Protein AF-A0A354B093-F1 (afdb_monomer_lite)

Structure (mmCIF, N/CA/C/O backbone):
data_AF-A0A354B093-F1
#
_entry.id   AF-A0A354B093-F1
#
loop_
_atom_site.group_PDB
_atom_site.id
_atom_site.type_symbol
_atom_site.label_atom_id
_atom_site.label_alt_id
_atom_site.label_comp_id
_atom_site.label_asym_id
_atom_site.label_entity_id
_atom_site.label_seq_id
_atom_site.pdbx_PDB_ins_code
_atom_site.Cartn_x
_atom_site.Cartn_y
_atom_site.Cartn_z
_atom_site.occupancy
_atom_site.B_iso_or_equiv
_atom_site.auth_seq_id
_atom_site.auth_comp_id
_atom_site.auth_asym_id
_atom_site.auth_atom_id
_atom_site.pdbx_PDB_model_num
ATOM 1 N N . MET A 1 1 ? -9.244 -0.717 32.956 1.00 49.84 1 MET A N 1
ATOM 2 C CA . MET A 1 1 ? -10.090 -0.284 34.087 1.00 49.84 1 MET A CA 1
ATOM 3 C C . MET A 1 1 ? -11.143 -1.361 34.320 1.00 49.84 1 MET A C 1
ATOM 5 O O . MET A 1 1 ? -12.023 -1.509 33.484 1.00 49.84 1 MET A O 1
ATOM 9 N N . SER A 1 2 ? -10.985 -2.189 35.353 1.00 73.44 2 SER A N 1
ATOM 10 C CA . SER A 1 2 ? -11.931 -3.247 35.753 1.00 73.44 2 SER A CA 1
ATOM 11 C C . SER A 1 2 ? -12.966 -2.715 36.756 1.00 73.44 2 SER A C 1
ATOM 13 O O . SER A 1 2 ? -12.765 -1.653 37.334 1.00 73.44 2 SER A O 1
ATOM 15 N N . PHE A 1 3 ? -14.078 -3.429 36.953 1.00 78.56 3 PHE A N 1
ATOM 16 C CA . PHE A 1 3 ? -15.058 -3.123 38.005 1.00 78.56 3 PHE A CA 1
ATOM 17 C C . PHE A 1 3 ? -14.539 -3.618 39.369 1.00 78.56 3 PHE A C 1
ATOM 19 O O . PHE A 1 3 ? -14.288 -4.811 39.525 1.00 78.56 3 PHE A O 1
ATOM 26 N N . ASP A 1 4 ? -14.400 -2.719 40.349 1.00 88.12 4 ASP A N 1
ATOM 27 C CA . ASP A 1 4 ? -13.855 -3.022 41.685 1.00 88.12 4 ASP A CA 1
ATOM 28 C C . ASP A 1 4 ? -14.958 -3.323 42.722 1.00 88.12 4 ASP A C 1
ATOM 30 O O . ASP A 1 4 ? -16.094 -2.866 42.586 1.00 88.12 4 ASP A O 1
ATOM 34 N N . ALA A 1 5 ? -14.635 -4.010 43.824 1.00 88.00 5 ALA A N 1
ATOM 35 C CA . ALA A 1 5 ? -15.608 -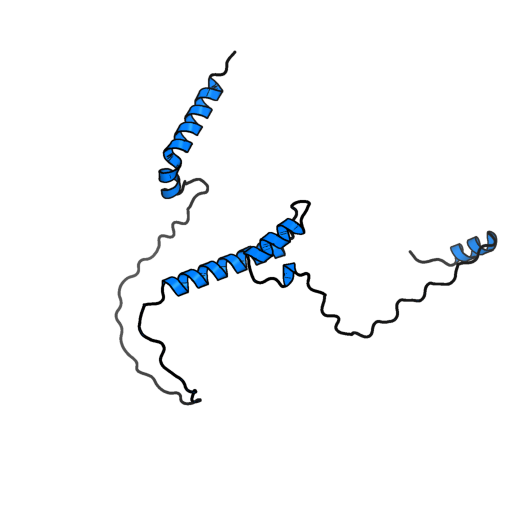4.434 44.847 1.00 88.00 5 ALA A CA 1
ATOM 36 C C . ALA A 1 5 ? -16.477 -3.292 45.425 1.00 88.00 5 ALA A C 1
ATOM 38 O O . ALA A 1 5 ? -17.684 -3.454 45.592 1.00 88.00 5 ALA A O 1
ATOM 39 N N . ARG A 1 6 ? -15.903 -2.098 45.645 1.00 88.50 6 ARG A N 1
ATOM 40 C CA . ARG A 1 6 ? -16.651 -0.911 46.118 1.00 88.50 6 ARG A CA 1
ATOM 41 C C . ARG A 1 6 ? -17.696 -0.415 45.112 1.00 88.50 6 ARG A C 1
ATOM 43 O O . ARG A 1 6 ? -18.703 0.172 45.497 1.00 88.50 6 ARG A O 1
ATOM 50 N N . SER A 1 7 ? -17.456 -0.618 43.817 1.00 89.31 7 SER A N 1
ATOM 51 C CA . SER A 1 7 ? -18.392 -0.199 42.767 1.00 89.31 7 SER A CA 1
ATOM 52 C C . SER A 1 7 ? -19.616 -1.119 42.675 1.00 89.31 7 SER A C 1
ATOM 54 O O . SER A 1 7 ? -20.701 -0.641 42.345 1.00 89.31 7 SER A O 1
ATOM 56 N N . LEU A 1 8 ? -19.475 -2.396 43.057 1.00 88.31 8 LEU A N 1
ATOM 57 C CA . LEU A 1 8 ? -20.598 -3.331 43.201 1.00 88.31 8 LEU A CA 1
ATOM 58 C C . LEU A 1 8 ? -21.513 -2.942 44.363 1.00 88.31 8 LEU A C 1
ATOM 60 O O . LEU A 1 8 ? -22.728 -2.903 44.192 1.00 88.31 8 LEU A O 1
ATOM 64 N N . GLU A 1 9 ? -20.938 -2.602 45.518 1.00 89.19 9 GLU A N 1
ATOM 65 C CA . GLU A 1 9 ? -21.703 -2.173 46.695 1.00 89.19 9 GLU A CA 1
ATOM 66 C C . GLU A 1 9 ? -22.516 -0.906 46.400 1.00 89.19 9 GLU A C 1
ATOM 68 O O . GLU A 1 9 ? -23.707 -0.833 46.693 1.00 89.19 9 GLU A O 1
ATOM 73 N N . ARG A 1 10 ? -21.905 0.071 45.717 1.00 91.50 10 ARG A N 1
ATOM 74 C CA . ARG A 1 10 ? -22.603 1.290 45.291 1.00 91.50 10 ARG A CA 1
ATOM 75 C C . ARG A 1 10 ? -23.748 0.996 44.318 1.00 91.50 10 ARG A C 1
ATOM 77 O O . ARG A 1 10 ? -24.797 1.623 44.411 1.00 91.50 10 ARG A O 1
ATOM 84 N N . LEU A 1 11 ? -23.568 0.057 43.387 1.00 90.81 11 LEU A N 1
ATOM 85 C CA . LEU A 1 11 ? -24.635 -0.370 42.477 1.00 90.81 11 LEU A CA 1
ATOM 86 C C . LEU A 1 11 ? -25.811 -0.991 43.242 1.00 90.81 11 LEU A C 1
ATOM 88 O O . LEU A 1 11 ? -26.956 -0.623 42.984 1.00 90.81 11 LEU A O 1
ATOM 92 N N . GLN A 1 12 ? -25.527 -1.841 44.233 1.00 88.44 12 GLN A N 1
ATOM 93 C CA . GLN A 1 12 ? -26.546 -2.435 45.104 1.00 88.44 12 GLN A CA 1
ATOM 94 C C . GLN A 1 12 ?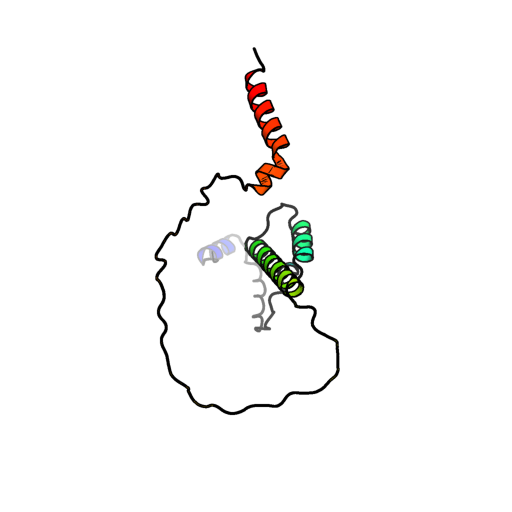 -27.292 -1.375 45.928 1.00 88.44 12 GLN A C 1
ATOM 96 O O . GLN A 1 12 ? -28.519 -1.409 45.981 1.00 88.44 12 GLN A O 1
ATOM 101 N N . GLN A 1 13 ? -26.582 -0.392 46.493 1.00 91.69 13 GLN A N 1
ATOM 102 C CA . GLN A 1 13 ? -27.185 0.746 47.206 1.00 91.69 13 GLN A CA 1
ATOM 103 C C . GLN A 1 13 ? -28.096 1.593 46.301 1.00 91.69 13 GLN A C 1
ATOM 105 O O . GLN A 1 13 ? -29.091 2.143 46.765 1.00 91.69 13 GLN A O 1
ATOM 110 N N . LEU A 1 14 ? -27.782 1.675 45.004 1.00 93.06 14 LEU A N 1
ATOM 111 C CA . LEU A 1 14 ? -28.595 2.358 43.991 1.00 93.06 14 LEU A CA 1
ATOM 112 C C . LEU A 1 14 ? -29.719 1.479 43.411 1.00 93.06 14 LEU A C 1
ATOM 114 O O . LEU A 1 14 ? -30.407 1.912 42.486 1.00 93.06 14 LEU A O 1
ATOM 118 N N . GLY A 1 15 ? -29.895 0.246 43.903 1.00 91.38 15 GLY A N 1
ATOM 119 C CA . GLY A 1 15 ? -30.895 -0.695 43.395 1.00 91.38 15 GLY A CA 1
ATOM 120 C C . GLY A 1 15 ? -30.635 -1.148 41.954 1.00 91.38 15 GLY A C 1
ATOM 121 O O . GLY A 1 15 ? -31.572 -1.474 41.227 1.00 91.38 15 GLY A O 1
ATOM 122 N N . ARG A 1 16 ? -29.373 -1.131 41.508 1.00 90.38 16 ARG A N 1
ATOM 123 C CA . ARG A 1 16 ? -28.964 -1.500 40.148 1.00 90.38 16 ARG A CA 1
ATOM 124 C C . ARG A 1 16 ? -28.050 -2.720 40.164 1.00 90.38 16 ARG A C 1
ATOM 126 O O . ARG A 1 16 ? -27.167 -2.843 41.005 1.00 90.38 16 ARG A O 1
ATOM 133 N N . SER A 1 17 ? -28.226 -3.611 39.196 1.00 85.44 17 SER A N 1
ATOM 134 C CA . SER A 1 17 ? -27.337 -4.751 38.954 1.00 85.44 17 SER A CA 1
ATOM 135 C C . SER A 1 17 ? -26.613 -4.589 37.619 1.00 85.44 17 SER A C 1
ATOM 137 O O . SER A 1 17 ? -27.110 -3.911 36.717 1.00 85.44 17 SER A O 1
ATOM 139 N N . LEU A 1 18 ? -25.441 -5.219 37.471 1.00 83.00 18 LEU A N 1
ATOM 140 C CA . LEU A 1 18 ? -24.792 -5.279 36.162 1.00 83.00 18 LEU A CA 1
ATOM 141 C C . LEU A 1 18 ? -25.653 -6.097 35.178 1.00 83.00 18 LEU A C 1
ATOM 143 O O . LEU A 1 18 ? -26.225 -7.116 35.575 1.00 83.00 18 LEU A O 1
ATOM 147 N N . PRO A 1 19 ? -25.727 -5.687 33.900 1.00 82.94 19 PRO A N 1
ATOM 148 C CA . PRO A 1 19 ? -26.282 -6.517 32.839 1.00 82.94 19 PRO A CA 1
ATOM 149 C C . PRO A 1 19 ? -25.403 -7.751 32.593 1.00 82.94 19 PRO A C 1
ATOM 151 O O . PRO A 1 19 ? -24.231 -7.785 32.976 1.00 82.94 19 PRO A O 1
ATOM 154 N N . GLN A 1 20 ? -25.976 -8.772 31.948 1.00 82.19 20 GLN A N 1
ATOM 155 C CA . GLN A 1 20 ? -25.251 -10.007 31.652 1.00 82.19 20 GLN A CA 1
ATOM 156 C C . GLN A 1 20 ? -23.981 -9.710 30.838 1.00 82.19 20 GLN A C 1
ATOM 158 O O . GLN A 1 20 ? -24.030 -8.904 29.902 1.00 82.19 20 GLN A O 1
ATOM 163 N N . PRO A 1 21 ? -22.843 -10.339 31.182 1.00 79.25 21 PRO A N 1
ATOM 164 C CA . PRO A 1 21 ? -21.613 -10.155 30.434 1.00 79.25 21 PRO A CA 1
ATOM 165 C C . PRO A 1 21 ? -21.812 -10.642 29.000 1.00 79.25 21 PRO A C 1
ATOM 167 O O . PRO A 1 21 ? -22.391 -11.705 28.769 1.00 79.25 21 PRO A O 1
ATOM 170 N N . LEU A 1 22 ? -21.306 -9.864 28.041 1.00 81.12 22 LEU A N 1
ATOM 171 C CA . LEU A 1 22 ? -21.315 -10.267 26.641 1.00 81.12 22 LEU A CA 1
ATOM 172 C C . LEU A 1 22 ? -20.592 -11.615 26.489 1.00 81.12 22 LEU A C 1
ATOM 174 O O . LEU A 1 22 ? -19.590 -11.848 27.182 1.00 81.12 22 LEU A O 1
ATOM 178 N N . PRO A 1 23 ? -21.070 -12.499 25.593 1.00 80.25 23 PRO A N 1
ATOM 179 C CA . PRO A 1 23 ? -20.353 -13.722 25.282 1.00 80.25 23 PRO A CA 1
ATOM 180 C C . PRO A 1 23 ? -18.934 -13.341 24.863 1.00 80.25 23 PRO A C 1
ATOM 182 O O . PRO A 1 23 ? -18.736 -12.540 23.947 1.00 80.25 23 PRO A O 1
ATOM 185 N N . LYS A 1 24 ? -17.941 -13.882 25.578 1.00 72.81 24 LYS A N 1
ATOM 186 C CA . LYS A 1 24 ? -16.539 -13.723 25.186 1.00 72.81 24 LYS A CA 1
ATOM 187 C C . LYS A 1 24 ? -16.424 -14.235 23.746 1.00 72.81 24 LYS A C 1
ATOM 189 O O . LYS A 1 24 ? -16.984 -15.304 23.478 1.00 72.81 24 LYS A O 1
ATOM 194 N N . PRO A 1 25 ? -15.752 -13.507 22.834 1.00 69.25 25 PRO A N 1
ATOM 195 C CA . PRO A 1 25 ? -15.526 -14.014 21.488 1.00 69.25 25 PRO A CA 1
ATOM 196 C C . PRO A 1 25 ? -14.942 -15.419 21.619 1.00 69.25 25 PRO A C 1
ATOM 198 O O . PRO A 1 25 ? -14.051 -15.645 22.446 1.00 69.25 25 PRO A O 1
ATOM 201 N N . ALA A 1 26 ? -15.532 -16.374 20.896 1.00 69.38 26 ALA A N 1
ATOM 202 C CA . ALA A 1 26 ? -15.072 -17.753 20.920 1.00 69.38 26 ALA A CA 1
ATOM 203 C C . ALA A 1 26 ? -13.555 -17.749 20.681 1.00 69.38 26 ALA A C 1
ATOM 205 O O . ALA A 1 26 ? -13.102 -16.965 19.844 1.00 69.38 26 ALA A O 1
ATOM 206 N N . PRO A 1 27 ? -12.764 -18.571 21.397 1.00 61.66 27 PRO A N 1
ATOM 207 C CA . PRO A 1 27 ? -11.368 -18.742 21.047 1.00 61.66 27 PRO A CA 1
ATOM 208 C C . PRO A 1 27 ? -11.362 -19.288 19.625 1.00 61.66 27 PRO A C 1
ATOM 210 O O . PRO A 1 27 ? -11.687 -20.455 19.389 1.00 61.66 27 PRO A O 1
ATOM 213 N N . GLU A 1 28 ? -11.101 -18.404 18.666 1.00 58.19 28 GLU A N 1
ATOM 214 C CA . GLU A 1 28 ? -10.925 -18.782 17.284 1.00 58.19 28 GLU A CA 1
ATOM 215 C C . GLU A 1 28 ? -9.821 -19.832 17.312 1.00 58.19 28 GLU A C 1
ATOM 217 O O . GLU A 1 28 ? -8.683 -19.567 17.708 1.00 58.19 28 GLU A O 1
ATOM 222 N N . ARG A 1 29 ? -10.172 -21.074 16.954 1.00 58.09 29 ARG A N 1
ATOM 223 C CA . ARG A 1 29 ? -9.160 -22.032 16.508 1.00 58.09 29 ARG A CA 1
ATOM 224 C C . ARG A 1 29 ? -8.273 -21.257 15.537 1.00 58.09 29 ARG A C 1
ATOM 226 O O . ARG A 1 29 ? -8.851 -20.519 14.735 1.00 58.09 29 ARG A O 1
ATOM 233 N N . PRO A 1 30 ? -6.940 -21.414 15.562 1.00 52.16 30 PRO A N 1
ATOM 234 C CA . PRO A 1 30 ? -6.077 -20.836 14.547 1.00 52.16 30 PRO A CA 1
ATOM 235 C C . PRO A 1 30 ? -6.369 -21.548 13.220 1.00 52.16 30 PRO A C 1
ATOM 237 O O . PRO A 1 30 ? -5.620 -22.392 12.745 1.00 52.16 30 PRO A O 1
ATOM 240 N N . GLN A 1 31 ? -7.517 -21.242 12.625 1.00 56.16 31 GLN A N 1
ATOM 241 C CA . GLN A 1 31 ? -7.669 -21.233 11.196 1.00 56.16 31 GLN A CA 1
ATOM 242 C C . GLN A 1 31 ? -6.650 -20.188 10.793 1.00 56.16 31 GLN A C 1
ATOM 244 O O . GLN A 1 31 ? -6.740 -19.043 11.236 1.00 56.16 31 GLN A O 1
ATOM 249 N N . ALA A 1 32 ? -5.621 -20.610 10.070 1.00 53.47 32 ALA A N 1
ATOM 250 C CA . ALA A 1 32 ? -4.702 -19.705 9.417 1.00 53.47 32 ALA A CA 1
ATOM 251 C C . ALA A 1 32 ? -5.528 -18.865 8.433 1.00 53.47 32 ALA A C 1
ATOM 253 O O . ALA A 1 32 ? -5.613 -19.164 7.246 1.00 53.47 32 ALA A O 1
ATOM 254 N N . ALA A 1 33 ? -6.226 -17.859 8.953 1.00 55.62 33 ALA A N 1
ATOM 255 C CA . ALA A 1 33 ? -6.830 -16.806 8.187 1.00 55.62 33 ALA A CA 1
ATOM 256 C C . ALA A 1 33 ? -5.631 -16.047 7.650 1.00 55.62 33 ALA A C 1
ATOM 258 O O . ALA A 1 33 ? -5.075 -15.179 8.323 1.00 55.62 33 ALA A O 1
ATOM 259 N N . ALA A 1 34 ? -5.164 -16.470 6.473 1.00 62.25 34 ALA A N 1
ATOM 260 C CA . ALA A 1 34 ? -4.249 -15.669 5.695 1.00 62.25 34 ALA A CA 1
ATOM 261 C C . ALA A 1 34 ? -4.828 -14.249 5.722 1.00 62.25 34 ALA A C 1
ATOM 263 O O . ALA A 1 34 ? -6.029 -14.096 5.443 1.00 62.25 34 ALA A O 1
ATOM 264 N N . PRO A 1 35 ? -4.050 -13.244 6.161 1.00 61.97 35 PRO A N 1
ATOM 265 C CA . PRO A 1 35 ? -4.540 -11.880 6.160 1.00 61.97 35 PRO A CA 1
ATOM 266 C C . PRO A 1 35 ? -5.082 -11.628 4.759 1.00 61.97 35 PRO A C 1
ATOM 268 O O . PRO A 1 35 ? -4.437 -11.985 3.771 1.00 61.97 35 PRO A O 1
ATOM 271 N N . LYS A 1 36 ? -6.316 -11.126 4.672 1.00 72.62 36 LYS A N 1
ATOM 272 C CA . LYS A 1 36 ? -6.919 -10.746 3.397 1.00 72.62 36 LYS A CA 1
ATOM 273 C C . LYS A 1 36 ? -6.084 -9.585 2.874 1.00 72.62 36 LYS A C 1
ATOM 275 O O . LYS A 1 36 ? -6.354 -8.440 3.219 1.00 72.62 36 LYS A O 1
ATOM 280 N N . LEU A 1 37 ? -5.021 -9.911 2.143 1.00 73.50 37 LEU A N 1
ATOM 281 C CA . LEU A 1 37 ? -4.126 -8.934 1.552 1.00 73.50 37 LEU A CA 1
ATOM 282 C C . LEU A 1 37 ? -4.987 -8.022 0.687 1.00 73.50 37 LEU A C 1
ATOM 284 O O . LEU A 1 37 ? -5.813 -8.490 -0.105 1.00 73.50 37 LEU A O 1
ATOM 288 N N . HIS A 1 38 ? -4.837 -6.719 0.891 1.00 79.88 38 HIS A N 1
ATOM 289 C CA . HIS A 1 38 ? -5.537 -5.750 0.067 1.00 79.88 38 HIS A CA 1
ATOM 290 C C . HIS A 1 38 ? -5.055 -5.895 -1.378 1.00 79.88 38 HIS A C 1
ATOM 292 O O . HIS A 1 38 ? -3.909 -6.263 -1.631 1.00 79.88 38 HIS A O 1
ATOM 298 N N . ARG A 1 39 ? -5.923 -5.591 -2.346 1.00 84.06 39 ARG A N 1
ATOM 299 C CA . ARG A 1 39 ? -5.610 -5.763 -3.772 1.00 84.06 39 ARG A CA 1
ATOM 300 C C . ARG A 1 39 ? -4.319 -5.035 -4.183 1.00 84.06 39 ARG A C 1
ATOM 302 O O . ARG A 1 39 ? -3.469 -5.633 -4.844 1.00 84.06 39 ARG A O 1
ATOM 309 N N . LEU A 1 40 ? -4.108 -3.845 -3.619 1.00 84.69 40 LEU A N 1
ATOM 310 C CA . LEU A 1 40 ? -2.879 -3.042 -3.666 1.00 84.69 40 LEU A CA 1
ATOM 311 C C . LEU A 1 40 ? -1.596 -3.803 -3.280 1.00 84.69 40 LEU A C 1
ATOM 313 O O . LEU A 1 40 ? -0.526 -3.560 -3.832 1.00 84.69 40 LEU A O 1
ATOM 317 N N . GLU A 1 41 ? -1.674 -4.733 -2.335 1.00 86.38 41 GLU A N 1
ATOM 318 C CA . GLU A 1 41 ? -0.529 -5.517 -1.855 1.00 86.38 41 GLU A CA 1
ATOM 319 C C . GLU A 1 41 ? -0.282 -6.776 -2.691 1.00 86.38 41 GLU A C 1
ATOM 321 O O . GLU A 1 41 ? 0.789 -7.375 -2.615 1.00 86.38 41 GLU A O 1
ATOM 326 N N . THR A 1 42 ? -1.242 -7.166 -3.528 1.00 87.12 42 THR A N 1
ATOM 327 C CA . THR A 1 42 ? -1.121 -8.331 -4.417 1.00 87.12 42 THR A CA 1
ATOM 328 C C . THR A 1 42 ? -0.795 -7.955 -5.857 1.00 87.12 42 THR A C 1
ATOM 330 O O . THR A 1 42 ? -0.244 -8.776 -6.584 1.00 87.12 42 THR A O 1
ATOM 333 N N . GLU A 1 43 ? -1.065 -6.708 -6.252 1.00 91.25 43 GLU A N 1
ATOM 334 C CA . GLU A 1 43 ? -0.863 -6.239 -7.623 1.00 91.25 43 GLU A CA 1
ATOM 335 C C . GLU A 1 43 ? 0.620 -6.286 -8.024 1.00 91.25 43 GLU A C 1
ATOM 337 O O . GLU A 1 43 ? 1.489 -5.925 -7.226 1.00 91.25 43 GLU A O 1
ATOM 342 N N . GLN A 1 44 ? 0.902 -6.768 -9.237 1.00 90.12 44 GLN A N 1
ATOM 343 C CA . GLN A 1 44 ? 2.264 -6.910 -9.779 1.00 90.12 44 GLN A CA 1
ATOM 344 C C . GLN A 1 44 ? 2.538 -5.953 -10.939 1.00 90.12 44 GLN A C 1
ATOM 346 O O . GLN A 1 44 ? 3.699 -5.697 -11.256 1.00 90.12 44 GLN A O 1
ATOM 351 N N . ASP A 1 45 ? 1.496 -5.420 -11.573 1.00 93.38 45 ASP A N 1
ATOM 352 C CA . ASP A 1 45 ? 1.660 -4.412 -12.611 1.00 93.38 45 ASP A CA 1
ATOM 353 C C . ASP A 1 45 ? 1.822 -3.018 -11.970 1.00 93.38 45 ASP A C 1
ATOM 355 O O . ASP A 1 45 ? 0.916 -2.571 -11.254 1.00 93.38 45 ASP A O 1
ATOM 359 N N . PRO A 1 46 ? 2.947 -2.305 -12.201 1.00 93.50 46 PRO A N 1
ATOM 360 C CA . PRO A 1 46 ? 3.143 -0.967 -11.648 1.00 93.50 46 PRO A CA 1
ATOM 361 C C . PRO A 1 46 ? 2.050 0.018 -12.088 1.00 93.50 46 PRO A C 1
ATOM 363 O O . PRO A 1 46 ? 1.649 0.875 -11.300 1.00 93.50 46 PRO A O 1
ATOM 366 N N . GLU A 1 47 ? 1.520 -0.108 -13.309 1.00 93.62 47 GLU A N 1
ATOM 367 C CA . GLU A 1 47 ? 0.485 0.804 -13.807 1.00 93.62 47 GLU A CA 1
ATOM 368 C C . GLU A 1 47 ? -0.863 0.556 -13.121 1.00 93.62 47 GLU A C 1
ATOM 370 O O . GLU A 1 47 ? -1.550 1.505 -12.730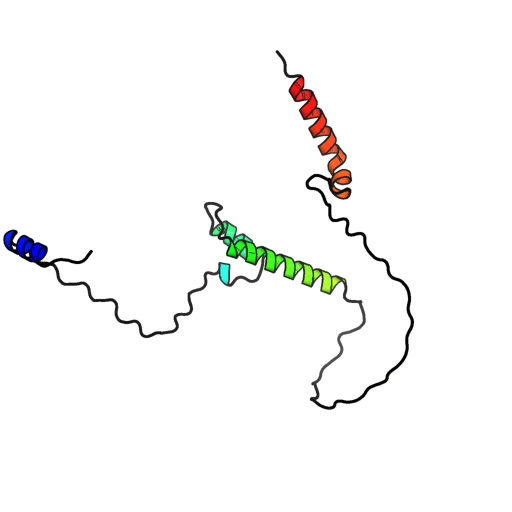 1.00 93.62 47 GLU A O 1
ATOM 375 N N . ALA A 1 48 ? -1.235 -0.712 -12.926 1.00 93.88 48 ALA A N 1
ATOM 376 C CA . ALA A 1 48 ? -2.447 -1.086 -12.201 1.00 93.88 48 ALA A CA 1
ATOM 377 C C . ALA A 1 48 ? -2.365 -0.691 -10.719 1.00 93.88 48 ALA A C 1
ATOM 379 O O . ALA A 1 48 ? -3.319 -0.116 -10.187 1.00 93.88 48 ALA A O 1
ATOM 380 N N . LEU A 1 49 ? -1.209 -0.914 -10.081 1.00 92.50 49 LEU A N 1
ATOM 381 C CA . LEU A 1 49 ? -0.962 -0.531 -8.692 1.00 92.50 49 LEU A CA 1
ATOM 382 C C . LEU A 1 49 ? -1.118 0.981 -8.498 1.00 92.50 49 LEU A C 1
ATOM 384 O O . LEU A 1 49 ? -1.805 1.417 -7.577 1.00 92.50 49 LEU A O 1
ATOM 388 N N . PHE A 1 50 ? -0.534 1.789 -9.387 1.00 91.94 50 PHE A N 1
ATOM 389 C CA . PHE A 1 50 ? -0.671 3.244 -9.336 1.00 91.94 50 PHE A CA 1
ATOM 390 C C . PHE A 1 50 ? -2.126 3.700 -9.522 1.00 91.94 50 PHE A C 1
ATOM 392 O O . PHE A 1 50 ? -2.610 4.561 -8.787 1.00 91.94 50 PHE A O 1
ATOM 399 N N . ARG A 1 51 ? -2.862 3.097 -10.465 1.00 92.69 51 ARG A N 1
ATOM 400 C CA . ARG A 1 51 ? -4.284 3.413 -10.685 1.00 92.69 51 ARG A CA 1
ATOM 401 C C . ARG A 1 51 ? -5.148 3.077 -9.472 1.00 92.69 51 ARG A C 1
ATOM 403 O O . ARG A 1 51 ? -6.046 3.852 -9.145 1.00 92.69 51 ARG A O 1
ATOM 410 N N . GLU A 1 52 ? -4.911 1.941 -8.818 1.00 91.62 52 GLU A N 1
ATOM 411 C CA . GLU A 1 52 ? -5.624 1.608 -7.583 1.00 91.62 52 GLU A CA 1
ATOM 412 C C . GLU A 1 52 ? -5.242 2.542 -6.437 1.00 91.62 52 GLU A C 1
ATOM 414 O O . GLU A 1 52 ? -6.136 2.986 -5.721 1.00 91.62 52 GLU A O 1
ATOM 419 N N . LEU A 1 53 ? -3.962 2.899 -6.295 1.00 90.56 53 LEU A N 1
ATOM 420 C CA . LEU A 1 53 ? -3.514 3.877 -5.301 1.00 90.56 53 LEU A CA 1
ATOM 421 C C . LEU A 1 53 ? -4.253 5.209 -5.459 1.00 90.56 53 LEU A C 1
ATOM 423 O O . LEU A 1 53 ? -4.812 5.712 -4.490 1.00 90.56 53 LEU A O 1
ATOM 427 N N . MET A 1 54 ? -4.351 5.726 -6.685 1.00 88.94 54 MET A N 1
ATOM 428 C CA . MET A 1 54 ? -5.089 6.961 -6.974 1.00 88.94 54 MET A CA 1
ATOM 429 C C . MET A 1 54 ? -6.591 6.858 -6.676 1.00 88.94 54 MET A C 1
ATOM 431 O O . MET A 1 54 ? -7.214 7.853 -6.321 1.00 88.94 54 MET A O 1
ATOM 435 N N . ARG A 1 55 ? -7.196 5.672 -6.824 1.00 88.12 55 ARG A N 1
ATOM 436 C CA . ARG A 1 55 ? -8.620 5.450 -6.509 1.00 88.12 55 ARG A CA 1
ATOM 437 C C . ARG A 1 55 ? -8.879 5.267 -5.017 1.00 88.12 55 ARG A C 1
ATOM 439 O O . ARG A 1 55 ? -9.928 5.684 -4.538 1.00 88.12 55 ARG A O 1
ATOM 446 N N . ALA A 1 56 ? -7.971 4.601 -4.311 1.00 84.50 56 ALA A N 1
ATOM 447 C CA . ALA A 1 56 ? -8.111 4.291 -2.893 1.00 84.50 56 ALA A CA 1
ATOM 448 C C . ALA A 1 56 ? -7.731 5.481 -2.000 1.00 84.50 56 ALA A C 1
ATOM 450 O O . ALA A 1 56 ? -8.323 5.659 -0.937 1.00 84.50 56 ALA A O 1
ATOM 451 N N . SER A 1 57 ? -6.779 6.310 -2.435 1.00 82.94 57 SER A N 1
ATOM 452 C CA . SER A 1 57 ? -6.318 7.493 -1.706 1.00 82.94 57 SER A CA 1
ATOM 453 C C . SER A 1 57 ? -7.049 8.753 -2.171 1.00 82.94 57 SER A C 1
ATOM 455 O O . SER A 1 57 ? -6.475 9.590 -2.865 1.00 82.94 57 SER A O 1
ATOM 457 N N . ALA A 1 58 ? -8.304 8.921 -1.742 1.00 78.50 58 ALA A N 1
ATOM 458 C CA . ALA A 1 58 ? -9.058 10.163 -1.965 1.00 78.50 58 ALA A CA 1
ATOM 459 C C . ALA A 1 58 ? -8.354 11.398 -1.361 1.00 78.50 58 ALA A C 1
ATOM 461 O O . ALA A 1 58 ? -8.416 12.485 -1.926 1.00 78.50 58 ALA A O 1
ATOM 462 N N . ASP A 1 59 ? -7.625 11.199 -0.258 1.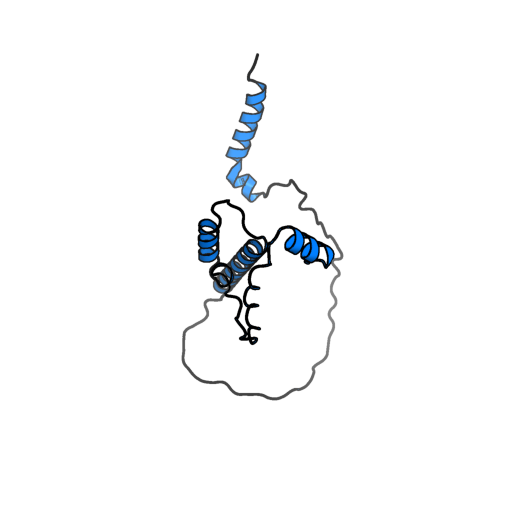00 81.88 59 ASP A N 1
ATOM 463 C CA . ASP A 1 59 ? -6.888 12.244 0.464 1.00 81.88 59 ASP A CA 1
ATOM 464 C C . ASP A 1 59 ? -5.456 12.469 -0.065 1.00 81.88 59 ASP A C 1
ATOM 466 O O . ASP A 1 59 ? -4.687 13.231 0.518 1.00 81.88 59 ASP A O 1
ATOM 470 N N . GLY A 1 60 ? -5.035 11.749 -1.114 1.00 80.31 60 GLY A N 1
ATOM 471 C CA . GLY A 1 60 ? -3.669 11.819 -1.657 1.00 80.31 60 GLY A CA 1
ATOM 472 C C . GLY A 1 60 ? -2.571 11.243 -0.748 1.00 80.31 60 GLY A C 1
ATOM 473 O O . GLY A 1 60 ? -1.407 11.187 -1.143 1.00 80.31 60 GLY A O 1
ATOM 474 N N . SER A 1 61 ? -2.919 10.773 0.453 1.00 85.25 61 SER A N 1
ATOM 475 C CA . SER A 1 61 ? -1.986 10.108 1.364 1.00 85.25 61 SER A CA 1
ATOM 476 C C . SER A 1 61 ? -1.802 8.642 0.972 1.00 85.25 61 SER A C 1
ATOM 478 O O . SER A 1 61 ? -2.766 7.874 0.900 1.00 85.25 61 SER A O 1
ATOM 480 N N . VAL A 1 62 ? -0.555 8.248 0.713 1.00 88.19 62 VAL A N 1
ATOM 481 C CA . VAL A 1 62 ? -0.183 6.888 0.303 1.00 88.19 62 VAL A CA 1
ATOM 482 C C . VAL A 1 62 ? 0.792 6.289 1.322 1.00 88.19 62 VAL A C 1
ATOM 484 O O . VAL A 1 62 ? 1.819 6.907 1.617 1.00 88.19 62 VAL A O 1
ATOM 487 N N . PRO A 1 63 ? 0.535 5.071 1.840 1.00 90.44 63 PRO A N 1
ATOM 488 C CA . PRO A 1 63 ? 1.462 4.388 2.734 1.00 90.44 63 PRO A CA 1
ATOM 489 C C . PRO A 1 63 ? 2.870 4.215 2.130 1.00 90.44 63 PRO A C 1
ATOM 491 O O . PRO A 1 63 ? 3.008 3.815 0.969 1.00 90.44 63 PRO A O 1
ATOM 494 N N . PRO A 1 64 ? 3.943 4.425 2.917 1.00 92.31 64 PRO A N 1
ATOM 495 C CA . PRO A 1 64 ? 5.316 4.454 2.403 1.00 92.31 64 PRO A CA 1
ATOM 496 C C . PRO A 1 64 ? 5.769 3.126 1.779 1.00 92.31 64 PRO A C 1
ATOM 498 O O . PRO A 1 64 ? 6.554 3.120 0.829 1.00 92.31 64 PRO A O 1
ATOM 501 N N . HIS A 1 65 ? 5.254 1.998 2.274 1.00 93.94 65 HIS A N 1
ATOM 502 C CA . HIS A 1 65 ? 5.584 0.675 1.746 1.00 93.94 65 HIS A CA 1
ATOM 503 C C . HIS A 1 65 ? 4.999 0.443 0.338 1.00 93.94 65 HIS A C 1
ATOM 505 O O . HIS A 1 65 ? 5.661 -0.178 -0.491 1.00 93.94 65 HIS A O 1
ATOM 511 N N . LEU A 1 66 ? 3.822 1.000 0.016 1.00 91.94 66 LEU A N 1
ATOM 512 C CA . LEU A 1 66 ? 3.228 0.896 -1.325 1.00 91.94 66 LEU A CA 1
ATOM 513 C C . LEU A 1 66 ? 4.014 1.722 -2.353 1.00 91.94 66 LEU A C 1
ATOM 515 O O . LEU A 1 66 ? 4.260 1.249 -3.459 1.00 91.94 66 LEU A O 1
ATOM 519 N N . MET A 1 67 ? 4.510 2.905 -1.968 1.00 93.44 67 MET A N 1
ATOM 520 C CA . MET A 1 67 ? 5.402 3.714 -2.816 1.00 93.44 67 MET A CA 1
ATOM 521 C C . MET A 1 67 ? 6.763 3.049 -3.053 1.00 93.44 67 MET A C 1
ATOM 523 O O . MET A 1 67 ? 7.320 3.114 -4.151 1.00 93.44 67 MET A O 1
ATOM 527 N N . GLN A 1 68 ? 7.335 2.405 -2.030 1.00 94.25 68 GLN A N 1
ATOM 528 C CA . GLN A 1 68 ? 8.547 1.598 -2.200 1.00 94.25 68 GLN A CA 1
ATOM 529 C C . GLN A 1 68 ? 8.317 0.445 -3.178 1.00 94.25 68 GLN A C 1
ATOM 531 O O . GLN A 1 68 ? 9.135 0.248 -4.075 1.00 94.25 68 GLN A O 1
ATOM 536 N N . ARG A 1 69 ? 7.193 -0.261 -3.042 1.00 93.19 69 ARG A N 1
ATOM 537 C CA . ARG A 1 69 ? 6.820 -1.369 -3.921 1.00 93.19 69 ARG A CA 1
ATOM 538 C C . ARG A 1 69 ? 6.614 -0.924 -5.368 1.00 93.19 69 ARG A C 1
ATOM 540 O O . ARG A 1 69 ? 7.158 -1.553 -6.269 1.00 93.19 69 ARG A O 1
ATOM 547 N N . LEU A 1 70 ? 5.911 0.188 -5.590 1.00 94.00 70 LEU A N 1
ATOM 548 C CA . LEU A 1 70 ? 5.711 0.760 -6.923 1.00 94.00 70 LEU A CA 1
ATOM 549 C C . LEU A 1 70 ? 7.049 1.044 -7.625 1.00 94.00 70 LEU A C 1
ATOM 551 O O . LEU A 1 70 ? 7.249 0.613 -8.759 1.00 94.00 70 LEU A O 1
ATOM 555 N N . ARG A 1 71 ? 8.003 1.679 -6.925 1.00 95.31 71 ARG A N 1
ATOM 556 C CA . ARG A 1 71 ? 9.353 1.930 -7.465 1.00 95.31 71 ARG A CA 1
ATOM 557 C C . ARG A 1 71 ? 10.107 0.648 -7.807 1.00 95.31 71 ARG A C 1
ATOM 559 O O . ARG A 1 71 ? 10.816 0.617 -8.805 1.00 95.31 71 ARG A O 1
ATOM 566 N N . GLN A 1 72 ? 9.990 -0.392 -6.982 1.00 94.94 72 GLN A N 1
ATOM 567 C CA . GLN A 1 72 ? 10.648 -1.675 -7.246 1.00 94.94 72 GLN A CA 1
ATOM 568 C C . GLN A 1 72 ? 10.108 -2.320 -8.526 1.00 94.94 72 GLN A C 1
ATOM 570 O O . GLN A 1 72 ? 10.897 -2.701 -9.388 1.00 94.94 72 GLN A O 1
ATOM 575 N N . LEU A 1 73 ? 8.781 -2.377 -8.681 1.00 95.12 73 LEU A N 1
ATOM 576 C CA . LEU A 1 73 ? 8.140 -2.944 -9.871 1.00 95.12 73 LEU A CA 1
ATOM 577 C C . LEU A 1 73 ? 8.505 -2.169 -11.145 1.00 95.12 73 LEU A C 1
ATOM 579 O O . LEU A 1 73 ? 8.784 -2.772 -12.181 1.00 95.12 73 LEU A O 1
ATOM 583 N N . GLU A 1 74 ? 8.563 -0.839 -11.073 1.00 95.12 74 GLU A N 1
ATOM 584 C CA . GLU A 1 74 ? 8.980 0.003 -12.198 1.00 95.12 74 GLU A CA 1
ATOM 585 C C . GLU A 1 74 ? 10.449 -0.232 -12.589 1.00 95.12 74 GLU A C 1
ATOM 587 O O . GLU A 1 74 ? 10.758 -0.416 -13.769 1.00 95.12 74 GLU A O 1
ATOM 592 N N . GLN A 1 75 ? 11.355 -0.289 -11.609 1.00 94.88 75 GLN A N 1
ATOM 593 C CA . GLN A 1 75 ? 12.770 -0.590 -11.851 1.00 94.88 75 GLN A CA 1
ATOM 594 C C . GLN A 1 75 ? 12.951 -1.972 -12.479 1.00 94.88 75 GLN A C 1
ATOM 596 O O . GLN A 1 75 ? 13.721 -2.128 -13.429 1.00 94.88 75 GLN A O 1
ATOM 601 N N . GLU A 1 76 ? 12.218 -2.970 -11.989 1.00 94.25 76 GLU A N 1
ATOM 602 C CA . GLU A 1 76 ? 12.273 -4.323 -12.528 1.00 94.25 76 GLU A CA 1
ATOM 603 C C . GLU A 1 76 ? 11.743 -4.372 -13.969 1.00 94.25 76 GLU A C 1
ATOM 605 O O . GLU A 1 76 ? 12.345 -5.012 -14.836 1.00 94.25 76 GLU A O 1
ATOM 610 N N . ARG A 1 77 ? 10.669 -3.628 -14.266 1.00 93.19 77 ARG A N 1
ATOM 611 C CA . ARG A 1 77 ? 10.141 -3.473 -15.628 1.00 93.19 77 ARG A CA 1
ATOM 612 C C . ARG A 1 77 ? 11.179 -2.853 -16.563 1.00 93.19 77 ARG A C 1
ATOM 614 O O . ARG A 1 77 ? 11.412 -3.390 -17.645 1.00 93.19 77 ARG A O 1
ATOM 621 N N . LEU A 1 78 ? 11.820 -1.759 -16.151 1.00 91.44 78 LEU A N 1
ATOM 622 C CA . LEU A 1 78 ? 12.861 -1.083 -16.932 1.00 91.44 78 LEU A CA 1
ATOM 623 C C . LEU A 1 78 ? 14.062 -2.000 -17.187 1.00 91.44 78 LEU A C 1
ATOM 625 O O . LEU A 1 78 ? 14.549 -2.075 -18.315 1.00 91.44 78 LEU A O 1
ATOM 629 N N . ALA A 1 79 ? 14.509 -2.743 -16.173 1.00 91.75 79 ALA A N 1
ATOM 630 C CA . ALA A 1 79 ? 15.599 -3.705 -16.312 1.00 91.75 79 ALA A CA 1
ATOM 631 C C . ALA A 1 79 ? 15.248 -4.830 -17.301 1.00 91.75 79 ALA A C 1
ATOM 633 O O . ALA A 1 79 ? 16.055 -5.171 -18.168 1.00 91.75 79 ALA A O 1
ATOM 634 N N . ARG A 1 80 ? 14.023 -5.371 -17.228 1.00 89.12 80 ARG A N 1
ATOM 635 C CA . ARG A 1 80 ? 13.534 -6.385 -18.178 1.00 89.12 80 ARG A CA 1
ATOM 636 C C . ARG A 1 80 ? 13.473 -5.843 -19.608 1.00 89.12 80 ARG A C 1
ATOM 638 O O . ARG A 1 80 ? 13.893 -6.535 -20.530 1.00 89.12 80 ARG A O 1
ATOM 645 N N . GLN A 1 81 ? 13.007 -4.609 -19.801 1.00 88.19 81 GLN A N 1
ATOM 646 C CA . GLN A 1 81 ? 12.963 -3.972 -21.122 1.00 88.19 81 GLN A CA 1
ATOM 647 C C . GLN A 1 81 ? 14.365 -3.763 -21.710 1.00 88.19 81 GLN A C 1
ATOM 649 O O . GLN A 1 81 ? 14.591 -4.068 -22.880 1.00 88.19 81 GLN A O 1
ATOM 654 N N . GLN A 1 82 ? 15.331 -3.330 -20.895 1.00 84.88 82 GLN A N 1
ATOM 655 C CA . GLN A 1 82 ? 16.728 -3.195 -21.322 1.00 84.88 82 GLN A CA 1
ATOM 656 C C . GLN A 1 82 ? 17.351 -4.548 -21.691 1.00 84.88 82 GLN A C 1
ATOM 658 O O . GLN A 1 82 ? 18.042 -4.653 -22.703 1.00 84.88 82 GLN A O 1
ATOM 663 N N . ALA A 1 83 ? 17.067 -5.607 -20.926 1.00 82.44 83 ALA A N 1
ATOM 664 C CA . ALA A 1 83 ? 17.557 -6.951 -21.226 1.00 82.44 83 ALA A CA 1
ATOM 665 C C . ALA A 1 83 ? 16.995 -7.511 -22.546 1.00 82.44 83 ALA A C 1
ATOM 667 O O . ALA A 1 83 ? 17.706 -8.210 -23.266 1.00 82.44 83 ALA A O 1
ATOM 668 N N . VAL A 1 84 ? 15.740 -7.196 -22.887 1.00 79.75 84 VAL A N 1
ATOM 669 C CA . VAL A 1 84 ? 15.149 -7.565 -24.184 1.00 79.75 84 VAL A CA 1
ATOM 670 C C . VAL A 1 84 ? 15.774 -6.760 -25.326 1.00 79.75 84 VAL A C 1
ATOM 672 O O . VAL A 1 84 ? 16.067 -7.337 -26.367 1.00 79.75 84 VAL A O 1
ATOM 675 N N . ALA A 1 85 ? 16.044 -5.467 -25.129 1.00 72.88 85 ALA A N 1
ATOM 676 C CA . ALA A 1 85 ? 16.679 -4.618 -26.142 1.00 72.88 85 ALA A CA 1
ATOM 677 C C . ALA A 1 85 ? 18.141 -5.008 -26.443 1.00 72.88 85 ALA A C 1
ATOM 679 O O . ALA A 1 85 ? 18.620 -4.800 -27.554 1.00 72.88 85 ALA A O 1
ATOM 680 N N . LEU A 1 86 ? 18.846 -5.594 -25.469 1.00 65.06 86 LEU A N 1
ATOM 681 C CA . LEU A 1 86 ? 20.230 -6.066 -25.606 1.00 65.06 86 LEU A CA 1
ATOM 682 C C . LEU A 1 86 ? 20.338 -7.518 -26.100 1.00 65.06 86 LEU A C 1
ATOM 684 O O . LEU A 1 86 ? 21.452 -8.028 -26.235 1.00 65.06 86 LEU A O 1
ATOM 688 N N . ARG A 1 87 ? 19.218 -8.208 -26.367 1.00 61.53 87 ARG A N 1
ATOM 689 C CA . ARG A 1 87 ? 19.272 -9.545 -26.968 1.00 61.53 87 ARG A CA 1
ATOM 690 C C . ARG A 1 87 ? 19.784 -9.427 -28.408 1.00 61.53 87 ARG A C 1
ATOM 692 O O . ARG A 1 87 ? 19.125 -8.782 -29.223 1.00 61.53 87 ARG A O 1
ATOM 699 N N . PRO A 1 88 ? 20.914 -10.068 -28.758 1.00 55.22 88 PRO A N 1
ATOM 700 C CA . PRO A 1 88 ? 21.317 -10.164 -30.147 1.00 55.22 88 PRO A CA 1
ATOM 701 C C . PRO A 1 88 ? 20.258 -10.969 -30.905 1.00 55.22 88 PRO A C 1
ATOM 703 O O . PRO A 1 88 ? 19.841 -12.048 -30.480 1.00 55.22 88 PRO A O 1
ATOM 706 N N . ILE A 1 89 ? 19.819 -10.403 -32.022 1.00 57.59 89 ILE A N 1
ATOM 707 C CA . ILE A 1 89 ? 19.042 -11.030 -33.095 1.00 57.59 89 ILE A CA 1
ATOM 708 C C . ILE A 1 89 ? 19.857 -12.202 -33.664 1.00 57.59 89 ILE A C 1
ATOM 710 O O . ILE A 1 89 ? 20.503 -12.092 -34.698 1.00 57.59 89 ILE A O 1
ATOM 714 N N . SER A 1 90 ? 19.866 -13.326 -32.958 1.00 57.16 90 SER A N 1
ATOM 715 C CA . SER A 1 90 ? 20.477 -14.566 -33.425 1.00 57.16 90 SER A CA 1
ATOM 716 C C . SER A 1 90 ? 19.432 -15.675 -33.387 1.00 57.16 90 SER A C 1
ATOM 718 O O . SER A 1 90 ? 19.250 -16.310 -32.356 1.00 57.16 90 SER A O 1
ATOM 720 N N . GLY A 1 91 ? 18.767 -15.867 -34.532 1.00 48.47 91 GLY A N 1
ATOM 721 C CA . GLY A 1 91 ? 18.315 -17.169 -35.041 1.00 48.47 91 GLY A CA 1
ATOM 722 C C . GLY A 1 91 ? 17.108 -17.850 -34.381 1.00 48.47 91 GLY A C 1
ATOM 723 O O . GLY A 1 91 ? 17.187 -18.291 -33.247 1.00 48.47 91 GLY A O 1
ATOM 724 N N . GLU A 1 92 ? 16.039 -17.977 -35.176 1.00 44.50 92 GLU A N 1
ATOM 725 C CA . GLU A 1 92 ? 15.032 -19.059 -35.278 1.00 44.50 92 GLU A CA 1
ATOM 726 C C . GLU A 1 92 ? 14.433 -19.780 -34.039 1.00 44.50 92 GLU A C 1
ATOM 728 O O . GLU A 1 92 ? 15.140 -20.230 -33.139 1.00 44.50 92 GLU A O 1
ATOM 733 N N . PRO A 1 93 ? 13.108 -20.061 -34.050 1.00 57.50 93 PRO A N 1
ATOM 734 C CA . PRO A 1 93 ? 12.481 -21.016 -33.147 1.00 57.50 93 PRO A CA 1
ATOM 735 C C . PRO A 1 93 ? 12.507 -22.425 -33.765 1.00 57.50 93 PRO A C 1
ATOM 737 O O . PRO A 1 93 ? 11.695 -22.749 -34.629 1.00 57.50 93 PRO A O 1
ATOM 740 N N . ALA A 1 94 ? 13.393 -23.298 -33.287 1.00 42.59 94 ALA A N 1
ATOM 741 C CA . ALA A 1 94 ? 13.364 -24.719 -33.628 1.00 42.59 94 ALA A CA 1
ATOM 742 C C . ALA A 1 94 ? 13.274 -25.588 -32.365 1.00 42.59 94 ALA A C 1
ATOM 744 O O . ALA A 1 94 ? 14.195 -25.665 -31.563 1.00 42.59 94 ALA A O 1
ATOM 745 N N . ALA A 1 95 ? 12.110 -26.223 -32.225 1.00 43.41 95 ALA A N 1
ATOM 746 C CA . ALA A 1 95 ? 11.892 -27.577 -31.725 1.00 43.41 95 ALA A CA 1
ATOM 747 C C . ALA A 1 95 ? 12.632 -28.064 -30.450 1.00 43.41 95 ALA A C 1
ATOM 749 O O . ALA A 1 95 ? 13.801 -28.410 -30.464 1.00 43.41 95 ALA A O 1
ATOM 750 N N . ARG A 1 96 ? 11.816 -28.301 -29.412 1.00 46.66 96 ARG A N 1
ATOM 751 C CA . ARG A 1 96 ? 11.555 -29.632 -28.816 1.00 46.66 96 ARG A CA 1
ATOM 752 C C . ARG A 1 96 ? 12.748 -30.426 -28.226 1.00 46.66 96 ARG A C 1
ATOM 754 O O . ARG A 1 96 ? 13.609 -30.901 -28.948 1.00 46.66 96 ARG A O 1
ATOM 761 N N . ALA A 1 97 ? 12.569 -30.765 -26.940 1.00 44.94 97 ALA A N 1
ATOM 762 C CA . ALA A 1 97 ? 12.997 -31.985 -26.225 1.00 44.94 97 ALA A CA 1
ATOM 763 C C . ALA A 1 97 ? 14.117 -31.851 -25.164 1.00 44.94 97 ALA A C 1
ATOM 765 O O . ALA A 1 97 ? 15.290 -31.769 -25.486 1.00 44.94 97 ALA A O 1
ATOM 766 N N . ASN A 1 98 ? 13.671 -31.930 -23.899 1.00 54.28 98 ASN A N 1
ATOM 767 C CA . ASN A 1 98 ? 14.216 -32.611 -22.705 1.00 54.28 98 ASN A CA 1
ATOM 768 C C . ASN A 1 98 ? 15.705 -32.492 -22.276 1.00 54.28 98 ASN A C 1
ATOM 770 O O . ASN A 1 98 ? 16.610 -32.564 -23.099 1.00 54.28 98 ASN A O 1
ATOM 774 N N . PRO A 1 99 ? 15.979 -32.438 -20.949 1.00 55.56 99 PRO A N 1
ATOM 775 C CA . PRO A 1 99 ? 17.330 -32.384 -20.387 1.00 55.56 99 PRO A CA 1
ATOM 776 C C . PRO A 1 99 ? 17.904 -33.780 -20.056 1.00 55.56 99 PRO A C 1
ATOM 778 O O . PRO A 1 99 ? 17.145 -34.706 -19.764 1.00 55.56 99 PRO A O 1
ATOM 781 N N . PRO A 1 100 ? 19.238 -33.902 -19.945 1.00 50.00 100 PRO A N 1
ATOM 782 C CA . PRO A 1 100 ? 19.874 -34.761 -18.941 1.00 50.00 100 PRO A CA 1
ATOM 783 C C . PRO A 1 100 ? 20.755 -33.894 -18.012 1.00 50.00 100 PRO A C 1
ATOM 785 O O . PRO A 1 100 ? 21.517 -33.048 -18.465 1.00 50.00 100 PRO A O 1
ATOM 788 N N . ALA A 1 101 ? 20.517 -33.860 -16.700 1.00 41.19 101 ALA A N 1
ATOM 789 C CA . ALA A 1 101 ? 20.929 -34.842 -15.689 1.00 41.19 101 ALA A CA 1
ATOM 790 C C . ALA A 1 101 ? 22.461 -34.932 -15.483 1.00 41.19 101 ALA A C 1
ATOM 792 O O . ALA A 1 101 ? 23.167 -35.583 -16.238 1.00 41.19 101 ALA A O 1
ATOM 793 N N . ASN A 1 102 ? 22.907 -34.271 -14.406 1.00 40.94 102 ASN A N 1
ATOM 794 C CA . ASN A 1 102 ? 23.989 -34.595 -13.465 1.00 40.94 102 ASN A CA 1
ATOM 795 C C . ASN A 1 102 ? 25.263 -35.325 -13.932 1.00 40.94 102 ASN A C 1
ATOM 797 O O . ASN A 1 102 ? 25.238 -36.508 -14.253 1.00 40.94 102 ASN A O 1
ATOM 801 N N . GLY A 1 103 ? 26.400 -34.689 -13.620 1.00 35.88 103 GLY A N 1
ATOM 802 C CA . GLY A 1 103 ? 27.530 -35.377 -12.986 1.00 35.88 103 GLY A CA 1
ATOM 803 C C . GLY A 1 103 ? 28.901 -35.142 -13.622 1.00 35.88 103 GLY A C 1
ATOM 804 O O . GLY A 1 103 ? 29.139 -35.575 -14.739 1.00 35.88 103 GLY A O 1
ATOM 805 N N . ALA A 1 104 ? 29.803 -34.558 -12.820 1.00 36.19 104 ALA A N 1
ATOM 806 C CA . ALA A 1 104 ? 31.251 -34.826 -12.736 1.00 36.19 104 ALA A CA 1
ATOM 807 C C . ALA A 1 104 ? 32.190 -33.610 -12.908 1.00 36.19 104 ALA A C 1
ATOM 809 O O . ALA A 1 104 ? 32.543 -33.167 -13.993 1.00 36.19 104 ALA A O 1
ATOM 810 N N . ILE A 1 105 ? 32.617 -33.127 -11.740 1.00 41.44 105 ILE A N 1
ATOM 811 C CA . ILE A 1 105 ? 33.952 -32.653 -11.339 1.00 41.44 105 ILE A CA 1
ATOM 812 C C . ILE A 1 105 ? 35.160 -33.085 -12.216 1.00 41.44 105 ILE A C 1
ATOM 814 O O . ILE A 1 105 ? 35.299 -34.258 -12.541 1.00 41.44 105 ILE A O 1
ATOM 818 N N . THR A 1 106 ? 36.115 -32.174 -12.482 1.00 40.28 106 THR A N 1
ATOM 819 C CA . THR A 1 106 ? 37.520 -32.173 -11.967 1.00 40.28 106 THR A CA 1
ATOM 820 C C . THR A 1 106 ? 38.519 -31.319 -12.789 1.00 40.28 106 THR A C 1
ATOM 822 O O . THR A 1 106 ? 38.445 -31.245 -14.006 1.00 40.28 106 THR A O 1
ATOM 825 N N . ALA A 1 107 ? 39.483 -30.737 -12.049 1.00 38.53 107 ALA A N 1
ATOM 826 C CA . ALA A 1 107 ? 40.865 -30.329 -12.396 1.00 38.53 107 ALA A CA 1
ATOM 827 C C . ALA A 1 107 ? 41.103 -29.249 -13.484 1.00 38.53 107 ALA A C 1
ATOM 829 O O . ALA A 1 107 ? 40.904 -29.454 -14.670 1.00 38.53 107 ALA A O 1
ATOM 830 N N . GLN A 1 108 ? 41.478 -28.024 -13.092 1.00 39.16 108 GLN A N 1
ATOM 831 C CA . GLN A 1 108 ? 42.867 -27.544 -12.892 1.00 39.16 108 GLN A CA 1
ATOM 832 C C . GLN A 1 108 ? 43.736 -27.468 -14.163 1.00 39.16 108 GLN A C 1
ATOM 834 O O . GLN A 1 108 ? 44.308 -28.467 -14.580 1.00 39.16 108 GLN A O 1
ATOM 839 N N . VAL A 1 109 ? 43.996 -26.241 -14.638 1.00 42.41 109 VAL A N 1
ATOM 840 C CA . VAL A 1 109 ? 45.272 -25.856 -15.272 1.00 42.41 109 VAL A CA 1
ATOM 841 C C . VAL A 1 109 ? 45.686 -24.473 -14.752 1.00 42.41 109 VAL A C 1
ATOM 843 O O . VAL A 1 109 ? 44.865 -23.582 -14.550 1.00 42.41 109 VAL A O 1
ATOM 846 N N . LYS A 1 110 ? 46.983 -24.344 -14.469 1.00 39.28 110 LYS A N 1
ATOM 847 C CA . LYS A 1 110 ? 47.672 -23.278 -13.736 1.00 39.28 110 LYS A CA 1
ATOM 848 C C . LYS A 1 110 ? 48.681 -22.595 -14.673 1.00 39.28 110 LYS A C 1
ATOM 850 O O . LYS A 1 110 ? 49.396 -23.294 -15.380 1.00 39.28 110 LYS A O 1
ATOM 855 N N . GLY A 1 111 ? 48.809 -21.266 -14.573 1.00 33.59 111 GLY A N 1
ATOM 856 C CA . GLY A 1 111 ? 49.906 -20.447 -15.138 1.00 33.59 111 GLY A CA 1
ATOM 857 C C . GLY A 1 111 ? 49.490 -19.616 -16.367 1.00 33.59 111 GLY A C 1
ATOM 858 O O . GLY A 1 111 ? 48.753 -20.111 -17.198 1.00 33.59 111 GLY A O 1
ATOM 859 N N . ALA A 1 112 ? 49.883 -18.355 -16.573 1.00 34.75 112 ALA A N 1
ATOM 860 C CA . ALA A 1 112 ? 50.849 -17.509 -15.889 1.00 34.75 112 ALA A CA 1
ATOM 861 C C . ALA A 1 112 ? 50.537 -16.005 -16.093 1.00 34.75 112 ALA A C 1
ATOM 863 O O . ALA A 1 112 ? 49.968 -15.580 -17.090 1.00 34.75 112 ALA A O 1
A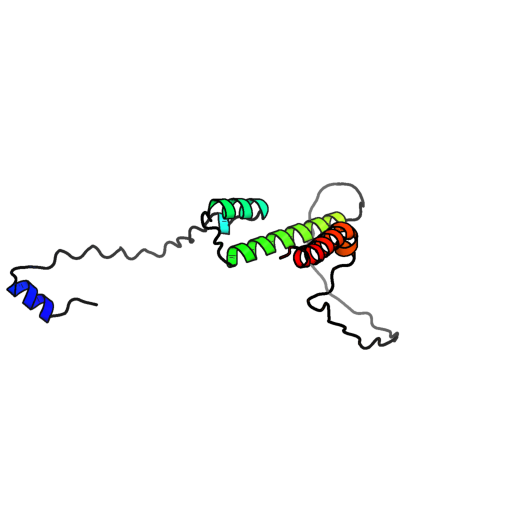TOM 864 N N . LYS A 1 113 ? 50.954 -15.239 -15.082 1.00 39.44 113 LYS A N 1
ATOM 865 C CA . LYS A 1 113 ? 51.310 -13.812 -14.998 1.00 39.44 113 LYS A CA 1
ATOM 866 C C . LYS A 1 113 ? 51.319 -12.989 -16.308 1.00 39.44 113 LYS A C 1
ATOM 868 O O . LYS A 1 113 ? 52.179 -13.185 -17.156 1.00 39.44 113 LYS A O 1
ATOM 873 N N . ALA A 1 114 ? 50.554 -11.897 -16.311 1.00 42.81 114 ALA A N 1
ATOM 874 C CA . ALA A 1 114 ? 51.002 -10.622 -16.870 1.00 42.81 114 ALA A CA 1
ATOM 87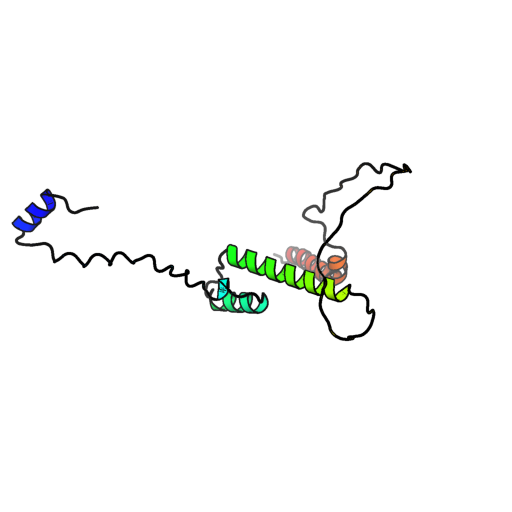5 C C . ALA A 1 114 ? 50.477 -9.477 -15.995 1.00 42.81 114 ALA A C 1
ATOM 877 O O . ALA A 1 114 ? 49.275 -9.279 -15.831 1.00 42.81 114 ALA A O 1
ATOM 878 N N . SER A 1 115 ? 51.410 -8.758 -15.380 1.00 50.31 115 SER A N 1
ATOM 879 C CA . SER A 1 115 ? 51.178 -7.464 -14.759 1.00 50.31 115 SER A CA 1
ATOM 880 C C . SER A 1 115 ? 50.859 -6.432 -15.839 1.00 50.31 115 SER A C 1
ATOM 882 O O . SER A 1 115 ? 51.502 -6.430 -16.886 1.00 50.31 115 SER A O 1
ATOM 884 N N . ARG A 1 116 ? 49.932 -5.510 -15.558 1.00 51.50 116 ARG A N 1
ATOM 885 C CA . ARG A 1 116 ? 50.042 -4.101 -15.962 1.00 51.50 116 ARG A CA 1
ATOM 886 C C . ARG A 1 116 ? 49.027 -3.235 -15.214 1.00 51.50 116 ARG A C 1
ATOM 888 O O . ARG A 1 116 ? 47.825 -3.344 -15.386 1.00 51.50 116 ARG A O 1
ATOM 895 N N . GLN A 1 117 ? 49.618 -2.362 -14.404 1.00 54.41 117 GLN A N 1
ATOM 896 C CA . GLN A 1 117 ? 49.203 -0.989 -14.133 1.00 54.41 117 GLN A CA 1
ATOM 897 C C . GLN A 1 117 ? 47.961 -0.746 -13.275 1.00 54.41 117 GLN A C 1
ATOM 899 O O . GLN A 1 117 ? 46.822 -0.650 -13.716 1.00 54.41 117 GLN A O 1
ATOM 904 N N . ALA A 1 118 ? 48.289 -0.458 -12.017 1.00 43.25 118 ALA A N 1
ATOM 905 C CA . ALA A 1 118 ? 47.622 0.525 -11.192 1.00 43.25 118 ALA A CA 1
ATOM 906 C C . ALA A 1 118 ? 47.173 1.765 -11.988 1.00 43.25 118 ALA A C 1
ATOM 908 O O . ALA A 1 118 ? 47.991 2.513 -12.517 1.00 43.25 118 ALA A O 1
ATOM 909 N N . SER A 1 119 ? 45.877 2.046 -11.939 1.00 55.69 119 SER A N 1
ATOM 910 C CA . SER A 1 119 ? 45.345 3.409 -11.960 1.00 55.69 119 SER A CA 1
ATOM 911 C C . SER A 1 119 ? 44.596 3.617 -10.647 1.00 55.69 119 SER A C 1
ATOM 913 O O . SER A 1 119 ? 43.388 3.450 -10.503 1.00 55.69 119 SER A O 1
ATOM 915 N N . ARG A 1 120 ? 45.404 3.919 -9.629 1.00 49.16 120 ARG A N 1
ATOM 916 C CA . ARG A 1 120 ? 44.975 4.416 -8.330 1.00 49.16 120 ARG A CA 1
ATOM 917 C C . ARG A 1 120 ? 44.250 5.744 -8.539 1.00 49.16 120 ARG A C 1
ATOM 919 O O . ARG A 1 120 ? 44.842 6.693 -9.030 1.00 49.16 120 ARG A O 1
ATOM 926 N N . ALA A 1 121 ? 43.014 5.781 -8.058 1.00 48.44 121 ALA A N 1
ATOM 927 C CA . ALA A 1 121 ? 42.330 6.955 -7.537 1.00 48.44 121 ALA A CA 1
ATOM 928 C C . ALA A 1 121 ? 42.188 8.170 -8.471 1.00 48.44 121 ALA A C 1
ATOM 930 O O . ALA A 1 121 ? 43.092 8.985 -8.611 1.00 48.44 121 ALA A O 1
ATOM 931 N N . ARG A 1 122 ? 40.941 8.420 -8.874 1.00 49.72 122 ARG A N 1
ATOM 932 C CA . ARG A 1 122 ? 40.214 9.614 -8.421 1.00 49.72 122 ARG A CA 1
ATOM 933 C C . ARG A 1 122 ? 38.721 9.317 -8.413 1.00 49.72 122 ARG A C 1
ATOM 935 O O . ARG A 1 122 ? 38.018 9.451 -9.404 1.00 49.72 122 ARG A O 1
ATOM 942 N N . ARG A 1 123 ? 38.251 8.939 -7.225 1.00 51.84 123 ARG A N 1
ATOM 943 C CA . ARG A 1 123 ? 36.904 9.281 -6.788 1.00 51.84 123 ARG A CA 1
ATOM 944 C C . ARG A 1 123 ? 36.782 10.804 -6.922 1.00 51.84 123 ARG A C 1
ATOM 946 O O . ARG A 1 123 ? 37.461 11.527 -6.199 1.00 51.84 123 ARG A O 1
ATOM 953 N N . ARG A 1 124 ? 35.950 11.282 -7.839 1.00 48.00 124 ARG A N 1
ATOM 954 C CA . ARG A 1 124 ? 35.260 12.561 -7.674 1.00 48.00 124 ARG A CA 1
ATOM 955 C C . ARG A 1 124 ? 33.787 12.225 -7.596 1.00 48.00 124 ARG A C 1
ATOM 957 O O . ARG A 1 124 ? 33.064 12.248 -8.581 1.00 48.00 124 ARG A O 1
ATOM 964 N N . GLY A 1 125 ? 33.380 11.846 -6.389 1.00 48.03 125 GLY A N 1
ATOM 965 C CA . GLY A 1 125 ? 32.049 12.220 -5.964 1.00 48.03 125 GLY A CA 1
ATOM 966 C C . GLY A 1 125 ? 32.041 13.738 -5.901 1.00 48.03 125 GLY A C 1
ATOM 967 O O . GLY A 1 125 ? 32.810 14.311 -5.137 1.00 48.03 125 GLY A O 1
ATOM 968 N N . SER A 1 126 ? 31.254 14.348 -6.773 1.00 53.88 126 SER A N 1
ATOM 969 C CA . SER A 1 126 ? 30.471 15.538 -6.469 1.00 53.88 126 SER A CA 1
ATOM 970 C C . SER A 1 126 ? 29.650 15.885 -7.712 1.00 53.88 126 SER A C 1
ATOM 972 O O . SER A 1 126 ? 29.898 16.898 -8.364 1.00 53.88 126 SER A O 1
ATOM 974 N N . SER A 1 127 ? 28.630 15.077 -8.025 1.00 51.94 127 SER A N 1
ATOM 975 C CA . SER A 1 127 ? 27.371 15.721 -8.415 1.00 51.94 127 SER A CA 1
ATOM 976 C C . SER A 1 127 ? 26.951 16.516 -7.187 1.00 51.94 127 SER A C 1
ATOM 978 O O . SER A 1 127 ? 26.336 15.990 -6.262 1.00 51.94 127 SER A O 1
ATOM 980 N N . GLY A 1 128 ? 27.471 17.739 -7.106 1.00 46.97 128 GLY A N 1
ATOM 981 C CA . GLY A 1 128 ? 27.033 18.718 -6.142 1.00 46.97 128 GLY A CA 1
ATOM 982 C C . GLY A 1 128 ? 25.562 18.967 -6.412 1.00 46.97 128 GLY A C 1
ATOM 983 O O . GLY A 1 128 ? 25.152 19.107 -7.565 1.00 46.97 128 GLY A O 1
ATOM 984 N N . LEU A 1 129 ? 24.782 18.980 -5.341 1.00 55.12 129 LEU A N 1
ATOM 985 C CA . LEU A 1 129 ? 23.484 19.632 -5.305 1.00 55.12 129 LEU A CA 1
ATOM 986 C C . LEU A 1 129 ? 23.621 20.984 -6.033 1.00 55.12 129 LEU A C 1
ATOM 988 O O . LEU A 1 129 ? 24.300 21.873 -5.525 1.00 55.12 129 LEU A O 1
ATOM 992 N N . GLY A 1 130 ? 23.069 21.090 -7.248 1.00 56.31 130 GLY A N 1
ATOM 993 C CA . GLY A 1 130 ? 23.027 22.340 -8.017 1.00 56.31 130 GLY A CA 1
ATOM 994 C C . GLY A 1 130 ? 23.735 22.393 -9.379 1.00 56.31 130 GLY A C 1
ATOM 995 O O . GLY A 1 130 ? 23.747 23.468 -9.965 1.00 56.31 130 GLY A O 1
ATOM 996 N N . GLN A 1 131 ? 24.307 21.310 -9.924 1.00 54.19 131 GLN A N 1
ATOM 997 C CA . GLN A 1 131 ? 24.758 21.327 -11.332 1.00 54.19 131 GLN A CA 1
ATOM 998 C C . GLN A 1 131 ? 23.644 20.822 -12.268 1.00 54.19 131 GLN A C 1
ATOM 1000 O O . GLN A 1 131 ? 23.244 19.662 -12.125 1.00 54.19 131 GLN A O 1
ATOM 1005 N N . PRO A 1 132 ? 23.118 21.661 -13.185 1.00 56.72 132 PRO A N 1
ATOM 1006 C CA . PRO A 1 132 ? 22.091 21.237 -14.127 1.00 56.72 132 PRO A CA 1
ATOM 1007 C C . PRO A 1 132 ? 22.656 20.205 -15.109 1.00 56.72 132 PRO A C 1
ATOM 1009 O O . PRO A 1 132 ? 23.779 20.330 -15.599 1.00 56.72 132 PRO A O 1
ATOM 1012 N N . ASP A 1 133 ? 21.862 19.172 -15.387 1.00 68.62 133 ASP A N 1
ATOM 1013 C CA . ASP A 1 133 ? 22.180 18.151 -16.384 1.00 68.62 133 ASP A CA 1
ATOM 1014 C C . ASP A 1 133 ? 22.337 18.827 -17.767 1.00 68.62 133 ASP A C 1
ATOM 1016 O O . ASP A 1 133 ? 21.433 19.560 -18.189 1.00 68.62 133 ASP A O 1
ATOM 1020 N N . PRO A 1 134 ? 23.464 18.638 -18.486 1.00 64.31 134 PRO A N 1
ATOM 1021 C CA . PRO A 1 134 ? 23.728 19.336 -19.747 1.00 64.31 134 PRO A CA 1
ATOM 1022 C C . PRO A 1 134 ? 22.686 19.045 -20.835 1.00 64.31 134 PRO A C 1
ATOM 1024 O O . PRO A 1 134 ? 22.516 19.856 -21.743 1.00 64.31 134 PRO A O 1
ATOM 1027 N N . ARG A 1 135 ? 21.965 17.918 -20.750 1.00 64.94 135 ARG A N 1
ATOM 1028 C CA . ARG A 1 135 ? 20.846 17.620 -21.658 1.00 64.94 135 ARG A CA 1
ATOM 1029 C C . ARG A 1 135 ? 19.626 18.487 -21.377 1.00 64.94 135 ARG A C 1
ATOM 1031 O O . ARG A 1 135 ? 19.086 19.094 -22.294 1.00 64.94 135 ARG A O 1
ATOM 1038 N N . THR A 1 136 ? 19.250 18.612 -20.109 1.00 65.06 136 THR A N 1
ATOM 1039 C CA . THR A 1 136 ? 18.141 19.473 -19.677 1.00 65.06 136 THR A CA 1
ATOM 1040 C C . THR A 1 136 ? 18.438 20.945 -19.972 1.00 65.06 136 THR A C 1
ATOM 1042 O O . THR A 1 136 ? 17.545 21.683 -20.375 1.00 65.06 136 THR A O 1
ATOM 1045 N N . ALA A 1 137 ? 19.701 21.368 -19.847 1.00 64.69 137 ALA A N 1
ATOM 1046 C CA . ALA A 1 137 ? 20.131 22.720 -20.201 1.00 64.69 137 ALA A CA 1
ATOM 1047 C C . ALA A 1 137 ? 19.973 23.039 -21.703 1.00 64.69 137 ALA A C 1
ATOM 1049 O O . ALA A 1 137 ? 19.689 24.183 -22.050 1.00 64.69 137 ALA A O 1
ATOM 1050 N N . ALA A 1 138 ? 20.135 22.048 -22.588 1.00 67.94 138 ALA A N 1
ATOM 1051 C CA . ALA A 1 138 ? 19.962 22.226 -24.030 1.00 67.94 138 ALA A CA 1
ATOM 1052 C C . ALA A 1 138 ? 18.483 22.245 -24.450 1.00 67.94 138 ALA A C 1
ATOM 1054 O O . ALA A 1 138 ? 18.096 23.053 -25.288 1.00 67.94 138 ALA A O 1
ATOM 1055 N N . GLU A 1 139 ? 17.654 21.385 -23.854 1.00 73.69 139 GLU A N 1
ATOM 1056 C CA . GLU A 1 139 ? 16.224 21.276 -24.184 1.00 73.69 139 GLU A CA 1
ATOM 1057 C C . GLU A 1 139 ? 15.388 22.432 -23.614 1.00 73.69 139 GLU A C 1
ATOM 1059 O O . GLU A 1 139 ? 14.359 22.792 -24.179 1.00 73.69 139 GLU A O 1
ATOM 1064 N N . HIS A 1 140 ? 15.841 23.050 -22.519 1.00 75.81 140 HIS A N 1
ATOM 1065 C CA . HIS A 1 140 ? 15.098 24.095 -21.807 1.00 75.81 140 HIS A CA 1
ATOM 1066 C C . HIS A 1 140 ? 15.834 25.439 -21.738 1.00 75.81 140 HIS A C 1
ATOM 1068 O O . HIS A 1 140 ? 15.536 26.262 -20.870 1.00 75.81 140 HIS A O 1
ATOM 1074 N N . GLY A 1 141 ? 16.774 25.692 -22.655 1.00 80.19 141 GLY A N 1
ATOM 1075 C CA . GLY A 1 141 ? 17.504 26.962 -22.723 1.00 80.19 141 GLY A CA 1
ATOM 1076 C C . GLY A 1 141 ? 16.573 28.174 -22.847 1.00 80.19 141 GLY A C 1
ATOM 1077 O O . GLY A 1 141 ? 16.748 29.156 -22.127 1.00 80.19 141 GLY A O 1
ATOM 1078 N N . GLU A 1 142 ? 15.528 28.062 -23.672 1.00 81.38 142 GLU A N 1
ATOM 1079 C CA . GLU A 1 142 ? 14.506 29.105 -23.856 1.00 81.38 142 GLU A CA 1
ATOM 1080 C C . GLU A 1 142 ? 13.710 29.376 -22.568 1.00 81.38 142 GLU A C 1
ATOM 1082 O O . GLU A 1 142 ? 13.484 30.529 -22.199 1.00 81.38 142 GLU A O 1
ATOM 1087 N N . LEU A 1 143 ? 13.350 28.323 -21.824 1.00 85.31 143 LEU A N 1
ATOM 1088 C CA . LEU A 1 143 ? 12.636 28.452 -20.549 1.00 85.31 143 LEU A CA 1
ATOM 1089 C C . LEU A 1 143 ? 13.512 29.098 -19.475 1.00 85.31 143 LEU A C 1
ATOM 1091 O O . LEU A 1 143 ? 13.031 29.922 -18.702 1.00 85.31 143 LEU A O 1
ATOM 1095 N N . TYR A 1 144 ? 14.802 28.759 -19.440 1.00 80.56 144 TYR A N 1
ATOM 1096 C CA . TYR A 1 144 ? 15.752 29.382 -18.523 1.00 80.56 144 TYR A CA 1
ATOM 1097 C C . TYR A 1 144 ? 15.969 30.863 -18.861 1.00 80.56 144 TYR A C 1
ATOM 1099 O O . TYR A 1 144 ? 16.055 31.693 -17.957 1.00 80.56 144 TYR A O 1
ATOM 1107 N N . THR A 1 145 ? 15.994 31.227 -20.149 1.00 86.44 145 THR A N 1
ATOM 1108 C CA . THR A 1 145 ? 16.050 32.637 -20.563 1.00 86.44 145 THR A CA 1
ATOM 1109 C C . THR A 1 145 ? 14.773 33.402 -20.227 1.00 86.44 145 THR A C 1
ATOM 1111 O O . THR A 1 145 ? 14.867 34.507 -19.701 1.00 86.44 145 THR A O 1
ATOM 1114 N N . ALA A 1 146 ? 13.596 32.806 -20.441 1.00 87.75 146 ALA A N 1
ATOM 1115 C CA . ALA A 1 146 ? 12.313 33.416 -20.098 1.00 87.75 146 ALA A CA 1
ATOM 1116 C C . ALA A 1 146 ? 12.164 33.608 -18.580 1.00 87.75 146 ALA A C 1
ATOM 1118 O O . ALA A 1 146 ? 11.737 34.664 -18.125 1.00 87.75 146 ALA A O 1
ATOM 1119 N N . PHE A 1 147 ? 12.581 32.621 -17.780 1.00 86.19 147 PHE A N 1
ATOM 1120 C CA . PHE A 1 147 ? 12.573 32.720 -16.320 1.00 86.19 147 PHE A CA 1
ATOM 1121 C C . PHE A 1 147 ? 13.518 33.813 -15.806 1.00 86.19 147 PHE A C 1
ATOM 1123 O O . PHE A 1 147 ? 13.165 34.550 -14.890 1.00 86.19 147 PHE A O 1
ATOM 1130 N N . GLN A 1 148 ? 14.701 33.960 -16.411 1.00 82.00 148 GLN A N 1
ATOM 1131 C CA . GLN A 1 148 ? 15.603 35.056 -16.059 1.00 82.00 148 GLN A CA 1
ATOM 1132 C C . GLN A 1 148 ? 15.037 36.426 -16.443 1.00 82.00 148 GLN A C 1
ATOM 1134 O O . GLN A 1 148 ? 15.165 37.356 -15.653 1.00 82.00 148 GLN A O 1
ATOM 1139 N N . GLN A 1 149 ? 14.382 36.550 -17.603 1.00 84.81 149 GLN A N 1
ATOM 1140 C CA . GLN A 1 149 ? 13.689 37.784 -17.992 1.00 84.81 149 GLN A CA 1
ATOM 1141 C C . GLN A 1 149 ? 12.567 38.138 -17.009 1.00 84.81 149 GLN A C 1
ATOM 1143 O O . GLN A 1 149 ? 12.495 39.283 -16.587 1.00 84.81 149 GLN A O 1
ATOM 1148 N N . LEU A 1 150 ? 11.778 37.156 -16.563 1.00 84.56 150 LEU A N 1
ATOM 1149 C CA . LEU A 1 150 ? 10.723 37.361 -15.568 1.00 84.56 150 LEU A CA 1
ATOM 1150 C C . LEU A 1 150 ? 11.271 37.825 -14.206 1.00 84.56 150 LEU A C 1
ATOM 1152 O O . LEU A 1 150 ? 10.668 38.673 -13.559 1.00 84.56 150 LEU A O 1
ATOM 1156 N N . LEU A 1 151 ? 12.418 37.293 -13.766 1.00 82.69 151 LEU A N 1
ATOM 1157 C CA . LEU A 1 151 ? 13.084 37.754 -12.539 1.00 82.69 151 LEU A CA 1
ATOM 1158 C C . LEU A 1 151 ? 13.564 39.207 -12.652 1.00 82.69 151 LEU A C 1
ATOM 1160 O O . LEU A 1 151 ? 13.470 39.950 -11.684 1.00 82.69 151 LEU A O 1
ATOM 1164 N N . LEU A 1 152 ? 14.072 39.596 -13.824 1.00 78.06 152 LEU A N 1
ATOM 1165 C CA . LEU A 1 152 ? 14.522 40.962 -14.111 1.00 78.06 152 LEU A CA 1
ATOM 1166 C C . LEU A 1 152 ? 13.345 41.942 -14.251 1.00 78.06 152 LEU A C 1
ATOM 1168 O O . LEU A 1 152 ? 13.475 43.106 -13.887 1.00 78.06 152 LEU A O 1
ATOM 1172 N N . GLU A 1 153 ? 12.206 41.478 -14.764 1.00 66.69 153 GLU A N 1
ATOM 1173 C CA . GLU A 1 153 ? 10.973 42.261 -14.905 1.00 66.69 153 GLU A CA 1
ATOM 1174 C C . GLU A 1 153 ? 10.259 42.456 -13.555 1.00 66.69 153 GLU A C 1
ATOM 1176 O O . GLU A 1 153 ? 9.698 43.519 -13.308 1.00 66.69 153 GLU A O 1
ATOM 1181 N N . ALA A 1 154 ? 10.369 41.493 -12.629 1.00 60.25 154 ALA A N 1
ATOM 1182 C CA . ALA A 1 154 ? 9.824 41.600 -11.271 1.00 60.25 154 ALA A CA 1
ATOM 1183 C C . ALA A 1 154 ? 10.501 42.686 -10.406 1.00 60.25 154 ALA A C 1
ATOM 1185 O O . ALA A 1 154 ? 9.883 43.182 -9.467 1.00 60.25 154 ALA A O 1
ATOM 1186 N N . ASP A 1 155 ? 11.736 43.087 -10.730 1.00 59.78 155 ASP A N 1
ATOM 1187 C CA . ASP A 1 155 ? 12.423 44.235 -10.111 1.00 59.78 155 ASP A CA 1
ATOM 1188 C C . ASP A 1 155 ? 12.088 45.578 -10.807 1.00 59.78 155 ASP A C 1
ATOM 1190 O O . ASP A 1 155 ? 12.631 46.625 -10.443 1.00 59.78 155 ASP A O 1
ATOM 1194 N N . HIS A 1 156 ? 11.223 45.577 -11.830 1.00 57.81 156 HIS A N 1
ATOM 1195 C CA . HIS A 1 156 ? 10.778 46.775 -12.555 1.00 57.81 156 HIS A CA 1
ATOM 1196 C C . HIS A 1 156 ? 9.292 47.104 -12.387 1.00 57.81 156 HIS A C 1
ATOM 1198 O O . HIS A 1 156 ? 8.839 48.100 -12.945 1.00 57.81 156 HIS A O 1
ATOM 1204 N N . GLU A 1 157 ? 8.547 46.359 -11.566 1.00 61.09 157 GLU A N 1
ATOM 1205 C CA . GLU A 1 157 ? 7.185 46.746 -11.180 1.00 61.09 157 GLU A CA 1
ATOM 1206 C C . GLU A 1 157 ? 7.196 47.629 -9.916 1.00 61.09 157 GLU A C 1
ATOM 1208 O O . GLU A 1 157 ? 6.773 47.226 -8.836 1.00 61.09 157 GLU A O 1
ATOM 1213 N N . GLU A 1 158 ? 7.716 48.845 -10.142 1.00 55.81 158 GLU A N 1
ATOM 1214 C CA . GLU A 1 158 ? 7.307 50.155 -9.596 1.00 55.81 158 GLU A CA 1
ATOM 1215 C C . GLU A 1 158 ? 7.448 50.435 -8.079 1.00 55.81 158 GLU A C 1
ATOM 1217 O O . GLU A 1 158 ? 7.518 49.554 -7.217 1.00 55.81 158 GLU A O 1
ATOM 1222 N N . PRO A 1 159 ? 7.569 51.728 -7.739 1.00 56.62 159 PRO A N 1
ATOM 1223 C CA . PRO A 1 159 ? 6.356 52.541 -7.580 1.00 56.62 159 PRO A CA 1
ATOM 1224 C C . PRO A 1 159 ? 6.215 53.740 -8.527 1.00 56.62 159 PRO A C 1
ATOM 1226 O O . PRO A 1 159 ? 7.256 54.344 -8.880 1.00 56.62 159 PRO A O 1
#

Sequence (159 aa):
MSFDARSLERLQQLGRSLPQPLPKPAPERPQAAAPKLHRLETEQDPEALFRELMRASADGSVPPHLMQRLRQLEQERLARQQAVALRPISGEPAARANPPANGAITAQVKGAKASRQASRARRRGSSGLGQPDPRTAAEHGELYTAFQQLLLEADHEEP

Secondary structure (DSSP, 8-state):
-PPPHHHHHHHHHTT--PPPPPPPPP------------HHHH---HHHHHHHHHHH-TTS---HHHHHHHHHHHHHHHHHHHHHHTS-----------------------------------------TTPPPHHHHHHTHHHHHHHHHHHHHHTS---

pLDDT: mean 71.22, std 18.71, range [33.59, 95.31]

Radius of gyration: 34.91 Å; chains: 1; bounding box: 82×88×82 Å

Foldseek 3Di:
DDQDPVNQVVCVVVVHDDDDDDPDPPPPDPPVPPPPDDPLRVDLALVVNVVVQCVVPPVNDDDPVSVVNSVVSVVVVVVVVVVVVPDPPDDDDDDDDDDDDDDDDDDDDDDDDDDDDDPDDDDPPDPPPDDDDVVCCVVCVVVVVVVVVVVVVVVVPDD